Protein AF-A0A1Y4F9P8-F1 (afdb_monomer)

Mean predicted aligned error: 3.52 Å

Secondary structure (DSSP, 8-state):
---HHHHHHHHHTTSEEEEE-SSSSSEEEEETTEEE----TTSTT--HHHHHHHS-HHHHHHHHHHHHHHHHHSTTTTHHHHHHHHHHHHHTT-

pLDDT: mean 91.52, std 8.81, range [58.94, 98.38]

Sequence (94 aa):
MISKEMLQRGYDNGVVKLISSPNEDGVVCSIGGNWFYFDGTMAEDATPESYAKMIPKQMILAEIFAVLQDFYKDGEELREEYDYYEAVLIEQGC

Structure (mmCIF, N/CA/C/O backbone):
data_AF-A0A1Y4F9P8-F1
#
_entry.id   AF-A0A1Y4F9P8-F1
#
loop_
_atom_site.group_PDB
_atom_site.id
_atom_site.type_symbol
_atom_site.label_atom_id
_atom_site.label_alt_id
_atom_site.label_comp_id
_atom_site.label_asym_id
_atom_site.label_entity_id
_atom_site.label_seq_id
_atom_site.pdbx_PDB_ins_code
_atom_site.Cartn_x
_atom_site.Cartn_y
_atom_site.Cartn_z
_atom_site.occupancy
_atom_site.B_iso_or_equiv
_atom_site.auth_seq_id
_atom_site.auth_comp_id
_atom_site.auth_asym_id
_atom_site.auth_atom_id
_atom_site.pdbx_PDB_model_num
ATOM 1 N N . MET A 1 1 ? -5.230 4.965 13.998 1.00 90.19 1 MET A N 1
ATOM 2 C CA . MET A 1 1 ? -3.933 5.311 13.378 1.00 90.19 1 MET A CA 1
ATOM 3 C C . MET A 1 1 ? -3.334 4.061 12.753 1.00 90.19 1 MET A C 1
ATOM 5 O O . MET A 1 1 ? -3.058 3.108 13.480 1.00 90.19 1 MET A O 1
ATOM 9 N N . ILE A 1 2 ? -3.101 4.076 11.442 1.00 97.31 2 ILE A N 1
ATOM 10 C CA . ILE A 1 2 ? -2.407 3.025 10.694 1.00 97.31 2 ILE A CA 1
ATOM 11 C C . ILE A 1 2 ? -1.037 2.764 11.328 1.00 97.31 2 ILE A C 1
ATOM 13 O O . ILE A 1 2 ? -0.240 3.684 11.526 1.00 97.31 2 ILE A O 1
ATOM 17 N N . SER A 1 3 ? -0.763 1.501 11.651 1.00 97.75 3 SER A N 1
ATOM 18 C CA . SER A 1 3 ? 0.517 1.059 12.205 1.00 97.75 3 SER A CA 1
ATOM 19 C C . SER A 1 3 ? 1.385 0.373 11.146 1.00 97.75 3 SER A C 1
ATOM 21 O O . SER A 1 3 ? 0.898 -0.097 10.117 1.00 97.75 3 SER A O 1
ATOM 23 N N . LYS A 1 4 ? 2.687 0.245 11.426 1.00 97.56 4 LYS A N 1
ATOM 24 C CA . LYS A 1 4 ? 3.598 -0.540 10.576 1.00 97.56 4 LYS A CA 1
ATOM 25 C C . LYS A 1 4 ? 3.181 -2.011 10.478 1.00 97.56 4 LYS A C 1
ATOM 27 O O . LYS A 1 4 ? 3.387 -2.628 9.441 1.00 97.56 4 LYS A O 1
ATOM 32 N N . GLU A 1 5 ? 2.597 -2.565 11.540 1.00 97.94 5 GLU A N 1
ATOM 33 C CA . GLU A 1 5 ? 2.123 -3.952 11.555 1.00 97.94 5 GLU A CA 1
ATOM 34 C C . GLU A 1 5 ? 0.902 -4.143 10.647 1.00 97.94 5 GLU A C 1
ATOM 36 O O . GLU A 1 5 ? 0.872 -5.104 9.879 1.00 97.94 5 GLU A O 1
ATOM 41 N N . MET A 1 6 ? -0.041 -3.192 10.664 1.00 98.25 6 MET A N 1
ATOM 42 C CA . MET A 1 6 ? -1.189 -3.189 9.748 1.00 98.25 6 MET A CA 1
ATOM 43 C C . MET A 1 6 ? -0.725 -3.132 8.292 1.00 98.25 6 MET A C 1
ATOM 45 O O . MET A 1 6 ? -1.192 -3.913 7.469 1.00 98.25 6 MET A O 1
ATOM 49 N N . LEU A 1 7 ? 0.241 -2.264 7.967 1.00 97.81 7 LEU A N 1
ATOM 50 C CA . LEU A 1 7 ? 0.801 -2.198 6.612 1.00 97.81 7 LEU A CA 1
ATOM 51 C C . LEU A 1 7 ? 1.531 -3.477 6.212 1.00 97.81 7 LEU A C 1
ATOM 53 O O . LEU A 1 7 ? 1.367 -3.945 5.092 1.00 97.81 7 LEU A O 1
ATOM 57 N N . GLN A 1 8 ? 2.324 -4.056 7.113 1.00 98.19 8 GLN A N 1
ATOM 58 C CA . GLN A 1 8 ? 3.034 -5.304 6.856 1.00 98.19 8 GLN A CA 1
ATOM 59 C C . GLN A 1 8 ? 2.052 -6.436 6.528 1.00 98.19 8 GLN A C 1
ATOM 61 O O . GLN A 1 8 ? 2.215 -7.103 5.506 1.00 98.19 8 GLN A O 1
ATOM 66 N N . ARG A 1 9 ? 1.016 -6.620 7.357 1.00 98.00 9 ARG A N 1
ATOM 67 C CA . ARG A 1 9 ? -0.032 -7.628 7.136 1.00 98.00 9 ARG A CA 1
ATOM 68 C C . ARG A 1 9 ? -0.837 -7.338 5.877 1.00 98.00 9 ARG A C 1
ATOM 70 O O . ARG A 1 9 ? -1.050 -8.2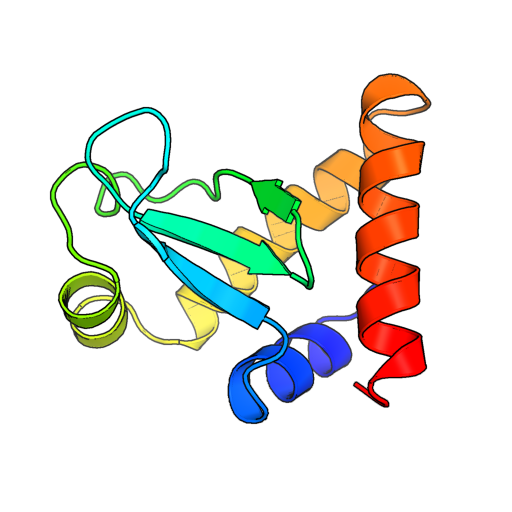52 5.090 1.00 98.00 9 ARG A O 1
ATOM 77 N N . GLY A 1 10 ? -1.202 -6.075 5.665 1.00 98.12 10 GLY A N 1
ATOM 78 C CA . GLY A 1 10 ? -1.878 -5.603 4.463 1.00 98.12 10 GLY A CA 1
ATOM 79 C C . GLY A 1 10 ? -1.069 -5.864 3.190 1.00 98.12 10 GLY A C 1
ATOM 80 O O . GLY A 1 10 ? -1.613 -6.229 2.157 1.00 98.12 10 GLY A O 1
ATOM 81 N N . TYR A 1 11 ? 0.251 -5.734 3.242 1.00 97.44 11 TYR A N 1
ATOM 82 C CA . TYR A 1 11 ? 1.110 -6.056 2.105 1.00 97.44 11 TYR A CA 1
ATOM 83 C C . TYR A 1 11 ? 1.243 -7.571 1.903 1.00 97.44 11 TYR A C 1
ATOM 85 O O . TYR A 1 11 ? 1.244 -8.053 0.774 1.00 97.44 11 TYR A O 1
ATOM 93 N N . ASP A 1 12 ? 1.333 -8.342 2.992 1.00 97.06 12 ASP A N 1
ATOM 94 C CA . ASP A 1 12 ? 1.418 -9.808 2.952 1.00 97.06 12 ASP A CA 1
ATOM 95 C C . ASP A 1 12 ? 0.141 -10.482 2.437 1.00 97.06 12 ASP A C 1
ATOM 97 O O . ASP A 1 12 ? 0.221 -11.488 1.731 1.00 97.06 12 ASP A O 1
ATOM 101 N N . ASN A 1 13 ? -1.032 -9.939 2.770 1.00 96.00 13 ASN A N 1
ATOM 102 C CA . ASN A 1 13 ? -2.327 -10.457 2.324 1.00 96.00 13 ASN A CA 1
ATOM 103 C C 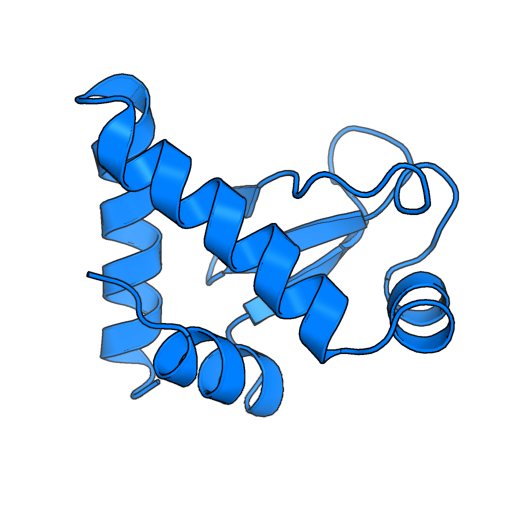. ASN A 1 13 ? -2.824 -9.811 1.015 1.00 96.00 13 ASN A C 1
ATOM 105 O O . ASN A 1 13 ? -3.855 -10.221 0.481 1.00 96.00 13 ASN A O 1
ATOM 109 N N . GLY A 1 14 ? -2.085 -8.832 0.485 1.00 96.25 14 GLY A N 1
ATOM 110 C CA . GLY A 1 14 ? -2.403 -8.143 -0.759 1.00 96.25 14 GLY A CA 1
ATOM 111 C C . GLY A 1 14 ? -3.528 -7.113 -0.648 1.00 96.25 14 GLY A C 1
ATOM 112 O O . GLY A 1 14 ? -4.157 -6.823 -1.656 1.00 96.25 14 GLY A O 1
ATOM 113 N N . VAL A 1 15 ? -3.819 -6.555 0.524 1.00 98.06 15 VAL A N 1
ATOM 114 C CA . VAL A 1 15 ? -4.667 -5.355 0.667 1.00 98.06 15 VAL A CA 1
ATOM 115 C C . VAL A 1 15 ? -3.895 -4.089 0.283 1.00 98.06 15 VAL A C 1
ATOM 117 O O . VAL A 1 15 ? -4.439 -3.220 -0.395 1.00 98.06 15 VAL A O 1
ATOM 120 N N . VAL A 1 16 ? -2.620 -4.016 0.673 1.00 98.12 16 VAL A N 1
ATOM 121 C CA . VAL A 1 16 ? -1.650 -2.998 0.249 1.00 98.12 16 VAL A CA 1
ATOM 122 C C . VAL A 1 16 ? -0.876 -3.564 -0.936 1.00 98.12 16 VAL A C 1
ATOM 124 O O . VAL A 1 16 ? -0.280 -4.638 -0.833 1.00 98.12 16 VAL A O 1
ATOM 127 N N . LYS A 1 17 ? -0.880 -2.867 -2.071 1.00 96.75 17 LYS A N 1
ATOM 128 C CA . LYS A 1 17 ? -0.236 -3.333 -3.306 1.00 96.75 17 LYS A CA 1
ATOM 129 C C . LYS A 1 17 ? 0.603 -2.244 -3.940 1.00 96.75 17 LYS A C 1
ATOM 131 O O . LYS A 1 17 ? 0.267 -1.069 -3.869 1.00 96.75 17 LYS A O 1
ATOM 136 N N . LEU A 1 18 ? 1.634 -2.672 -4.654 1.00 95.62 18 LEU A N 1
ATOM 137 C CA . LEU A 1 18 ? 2.269 -1.848 -5.670 1.00 95.62 18 LEU A CA 1
ATOM 138 C C . LEU A 1 18 ? 1.528 -2.046 -6.990 1.00 95.62 18 LEU A C 1
ATOM 140 O O . LEU A 1 18 ? 1.347 -3.185 -7.429 1.00 95.62 18 LEU A O 1
ATOM 144 N N . ILE A 1 19 ? 1.108 -0.954 -7.618 1.00 95.38 19 ILE A N 1
ATOM 145 C CA . ILE A 1 19 ? 0.482 -0.957 -8.944 1.00 95.38 19 ILE A CA 1
ATOM 146 C C . ILE A 1 19 ? 1.201 0.037 -9.853 1.00 95.38 19 ILE A C 1
ATOM 148 O O . ILE A 1 19 ? 1.916 0.916 -9.373 1.00 95.38 19 ILE A O 1
ATOM 152 N N . SER A 1 20 ? 1.035 -0.113 -11.165 1.00 93.56 20 SER A N 1
ATOM 153 C CA . SER A 1 20 ? 1.485 0.918 -12.100 1.00 93.56 20 SER A CA 1
ATOM 154 C C . SER A 1 20 ? 0.697 2.199 -11.852 1.00 93.56 20 SER A C 1
ATOM 156 O O . SER A 1 20 ? -0.520 2.135 -11.655 1.00 93.56 20 SER A O 1
ATOM 158 N N . SER A 1 21 ? 1.390 3.336 -11.852 1.00 91.31 21 SER A N 1
ATOM 159 C CA . SER A 1 21 ? 0.751 4.644 -11.749 1.00 91.31 21 SER A CA 1
ATOM 160 C C . SER A 1 21 ? -0.305 4.791 -12.854 1.00 91.31 21 SER A C 1
ATOM 162 O O . SER A 1 21 ? -0.026 4.503 -14.019 1.00 91.31 21 SER A O 1
ATOM 164 N N . PRO A 1 22 ? -1.540 5.202 -12.518 1.00 89.31 22 PRO A N 1
ATOM 165 C CA . PRO A 1 22 ? -2.563 5.461 -13.529 1.00 89.31 22 PRO A CA 1
ATOM 166 C C . PRO A 1 22 ? -2.306 6.726 -14.356 1.00 89.31 22 PRO A C 1
ATOM 168 O O . PRO A 1 22 ? -2.909 6.880 -15.418 1.00 89.31 22 PRO A O 1
ATOM 171 N N . ASN A 1 23 ? -1.462 7.636 -13.859 1.00 87.44 23 ASN A N 1
ATOM 172 C CA . ASN A 1 23 ? -1.283 8.971 -14.429 1.00 87.44 23 ASN A CA 1
ATOM 173 C C . ASN A 1 23 ? 0.006 9.123 -15.244 1.00 87.44 23 ASN A C 1
ATOM 175 O O . ASN A 1 23 ? 0.038 9.930 -16.171 1.00 87.44 23 ASN A O 1
ATOM 179 N N . GLU A 1 24 ? 1.057 8.381 -14.906 1.00 83.44 24 GLU A N 1
ATOM 180 C CA . GLU A 1 24 ? 2.380 8.502 -15.526 1.00 83.44 24 GLU A CA 1
ATOM 181 C C . GLU A 1 24 ? 3.153 7.185 -15.447 1.00 83.44 24 GLU A C 1
ATOM 183 O O . GLU A 1 24 ? 2.642 6.192 -14.929 1.00 83.44 24 GLU A O 1
ATOM 188 N N . ASP A 1 25 ? 4.374 7.162 -15.977 1.00 84.12 25 ASP A N 1
ATOM 189 C CA . ASP A 1 25 ? 5.247 6.007 -15.814 1.00 84.12 25 ASP A CA 1
ATOM 190 C C . ASP A 1 25 ? 5.671 5.877 -14.343 1.00 84.12 25 ASP A C 1
ATOM 192 O O . ASP A 1 25 ? 6.019 6.846 -13.670 1.00 84.12 25 ASP A O 1
ATOM 196 N N . GLY A 1 26 ? 5.582 4.653 -13.830 1.00 87.88 26 GLY A N 1
ATOM 197 C CA . GLY A 1 26 ? 6.134 4.285 -12.539 1.00 87.88 26 GLY A CA 1
ATOM 198 C C . GLY A 1 26 ? 5.190 3.532 -11.610 1.00 87.88 26 GLY A C 1
ATOM 199 O O . GLY A 1 26 ? 4.204 2.928 -12.045 1.00 87.88 26 GLY A O 1
ATOM 200 N N . VAL A 1 27 ? 5.517 3.516 -10.314 1.00 92.69 27 VAL A N 1
ATOM 201 C CA . VAL A 1 27 ? 4.862 2.672 -9.299 1.00 92.69 27 VAL A CA 1
ATOM 202 C C . VAL A 1 27 ? 4.226 3.511 -8.194 1.00 92.69 27 VAL A C 1
ATOM 204 O O . VAL A 1 27 ? 4.869 4.379 -7.616 1.00 92.69 27 VAL A O 1
ATOM 207 N N . VAL A 1 28 ? 2.975 3.198 -7.852 1.00 95.00 28 VAL A N 1
ATOM 208 C CA . VAL A 1 28 ? 2.231 3.807 -6.736 1.00 95.00 28 VAL A CA 1
ATOM 209 C C . VAL A 1 28 ? 1.753 2.747 -5.750 1.00 95.00 28 VAL A C 1
ATOM 211 O O . VAL A 1 28 ? 1.679 1.554 -6.069 1.00 95.00 28 VAL A O 1
ATOM 214 N N . CYS A 1 29 ? 1.447 3.181 -4.529 1.00 96.50 29 CYS A N 1
ATOM 215 C CA . CY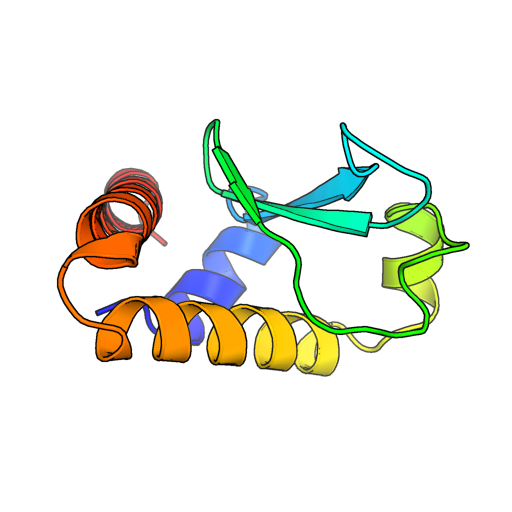S A 1 29 ? 0.861 2.332 -3.505 1.00 96.50 29 CYS A CA 1
ATOM 216 C C . CYS A 1 29 ? -0.658 2.390 -3.639 1.00 96.50 29 CYS A C 1
ATOM 218 O O . CYS A 1 29 ? -1.233 3.471 -3.682 1.00 96.50 29 CYS A O 1
ATOM 220 N N . SER A 1 30 ? -1.313 1.235 -3.673 1.00 97.44 30 SER A N 1
ATOM 2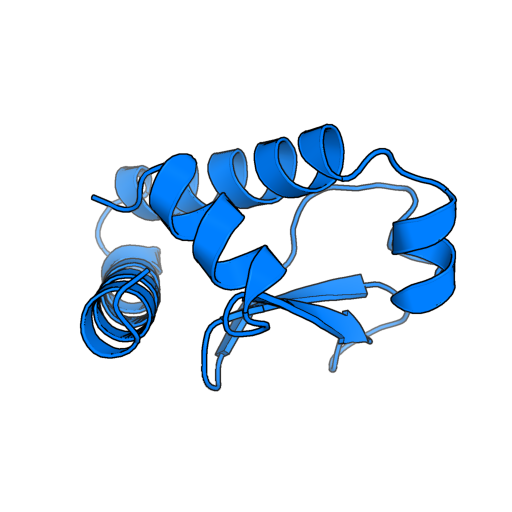21 C CA . SER A 1 30 ? -2.766 1.118 -3.630 1.00 97.44 30 SER A CA 1
ATOM 222 C C . SER A 1 30 ? -3.204 0.416 -2.355 1.00 97.44 30 SER A C 1
ATOM 224 O O . SER A 1 30 ? -2.629 -0.602 -1.961 1.00 97.44 30 SER A O 1
ATOM 226 N N . ILE A 1 31 ? -4.236 0.968 -1.724 1.00 98.06 31 ILE A N 1
ATOM 227 C CA . ILE A 1 31 ? -4.921 0.387 -0.573 1.00 98.06 31 ILE A CA 1
ATOM 228 C C . ILE A 1 31 ? -6.416 0.484 -0.871 1.00 98.06 31 ILE A C 1
ATOM 230 O O . ILE A 1 31 ? -6.965 1.576 -1.023 1.00 98.06 31 ILE A O 1
ATOM 234 N N . GLY A 1 32 ? -7.080 -0.665 -0.996 1.00 94.31 32 GLY A N 1
ATOM 235 C CA . GLY A 1 32 ? -8.477 -0.710 -1.429 1.00 94.31 32 GLY A CA 1
ATOM 236 C C . GLY A 1 32 ? -8.641 -0.287 -2.893 1.00 94.31 32 GLY A C 1
ATOM 237 O O . GLY A 1 32 ? -8.054 -0.897 -3.784 1.00 94.31 32 GLY A O 1
ATOM 238 N N . GLY A 1 33 ? -9.489 0.712 -3.142 1.00 94.12 33 GLY A N 1
ATOM 239 C CA . GLY A 1 33 ? -9.775 1.262 -4.473 1.00 94.12 33 GLY A CA 1
ATOM 240 C C . GLY A 1 33 ? -8.998 2.534 -4.822 1.00 94.12 33 GLY A C 1
ATOM 241 O O . GLY A 1 33 ? -9.004 2.933 -5.984 1.00 94.12 33 GLY A O 1
ATOM 242 N N . ASN A 1 34 ? -8.325 3.145 -3.843 1.00 96.00 34 ASN A N 1
ATOM 243 C CA . ASN A 1 34 ? -7.532 4.358 -4.034 1.00 96.00 34 ASN A CA 1
ATOM 244 C C . ASN A 1 34 ? -6.033 4.030 -4.100 1.00 96.00 34 ASN A C 1
ATOM 246 O O . ASN A 1 34 ? -5.601 2.883 -3.898 1.00 96.00 34 ASN A O 1
ATOM 250 N N . TRP A 1 35 ? -5.241 5.044 -4.431 1.00 96.19 35 TRP A N 1
ATOM 251 C CA . TRP A 1 35 ? -3.801 4.943 -4.587 1.00 96.19 35 TRP A CA 1
ATOM 252 C C . TRP A 1 35 ? -3.128 6.288 -4.305 1.00 96.19 35 TRP A C 1
ATOM 254 O O . TRP A 1 35 ? -3.744 7.336 -4.464 1.00 96.19 35 TRP A O 1
ATOM 264 N N . PHE A 1 36 ? -1.853 6.241 -3.927 1.00 94.50 36 PHE A N 1
ATOM 265 C CA . PHE A 1 36 ? -1.025 7.415 -3.678 1.00 94.50 36 PHE A CA 1
ATOM 266 C C . PHE A 1 36 ? 0.433 7.158 -4.061 1.00 94.50 36 PHE A C 1
ATOM 268 O O . PHE A 1 36 ? 0.927 6.023 -4.036 1.00 94.50 36 PHE A O 1
ATOM 275 N N . TYR A 1 37 ? 1.131 8.234 -4.408 1.00 92.25 37 TYR A N 1
ATOM 276 C CA . TYR A 1 37 ? 2.567 8.204 -4.648 1.00 92.25 37 TYR A CA 1
ATOM 277 C C . TYR A 1 37 ? 3.320 7.977 -3.342 1.00 92.25 37 TYR A C 1
ATOM 279 O O . TYR A 1 37 ? 3.010 8.584 -2.319 1.00 92.25 37 TYR A O 1
ATOM 287 N N . PHE A 1 38 ? 4.332 7.120 -3.388 1.00 89.50 38 PHE A N 1
ATOM 288 C CA . PHE A 1 38 ? 5.286 6.957 -2.304 1.00 89.50 38 PHE A CA 1
ATOM 289 C C . PHE A 1 38 ? 6.679 7.201 -2.877 1.00 89.50 38 PHE A C 1
ATOM 291 O O . PHE A 1 38 ? 7.001 6.724 -3.963 1.00 89.50 38 PHE A O 1
ATOM 298 N N . ASP A 1 39 ? 7.437 8.056 -2.195 1.00 68.38 39 ASP A N 1
ATOM 299 C CA . ASP A 1 39 ? 8.656 8.666 -2.720 1.00 68.38 39 ASP A CA 1
ATOM 300 C C . ASP A 1 39 ? 9.769 7.625 -2.870 1.00 68.38 39 ASP A C 1
ATOM 302 O O . ASP A 1 39 ? 10.465 7.279 -1.915 1.00 68.38 39 ASP A O 1
ATOM 306 N N . GLY A 1 40 ? 9.912 7.118 -4.089 1.00 61.91 40 GLY A N 1
ATOM 307 C CA . GLY A 1 40 ? 11.055 6.343 -4.519 1.00 61.91 40 GLY A CA 1
ATOM 308 C C . GLY A 1 40 ? 11.443 6.811 -5.908 1.00 61.91 40 GLY A C 1
ATOM 309 O O . GLY A 1 40 ? 10.765 6.495 -6.873 1.00 61.91 40 GLY A O 1
ATOM 310 N N . THR A 1 41 ? 12.570 7.506 -6.049 1.00 58.94 41 THR A N 1
ATOM 311 C CA . THR A 1 41 ? 13.139 7.905 -7.359 1.00 58.94 41 THR A CA 1
ATOM 312 C C . THR A 1 41 ? 13.344 6.729 -8.327 1.00 58.94 41 THR A C 1
ATOM 314 O O . THR A 1 41 ? 13.429 6.914 -9.533 1.00 58.94 41 THR A O 1
ATOM 317 N N . MET A 1 42 ? 13.394 5.494 -7.814 1.00 63.06 42 MET A N 1
ATOM 318 C CA . MET A 1 42 ? 13.447 4.259 -8.610 1.00 63.06 42 MET A CA 1
ATOM 319 C C . MET A 1 42 ? 12.069 3.786 -9.104 1.00 63.06 42 MET A C 1
ATOM 321 O O . MET A 1 42 ? 11.992 2.793 -9.828 1.00 63.06 42 MET A O 1
ATOM 325 N N . ALA A 1 43 ? 10.984 4.424 -8.665 1.00 67.25 43 ALA A N 1
ATOM 326 C CA . ALA A 1 43 ? 9.618 4.064 -9.012 1.00 67.25 43 ALA A CA 1
ATOM 327 C C . ALA A 1 43 ? 9.256 4.552 -10.413 1.00 67.25 43 ALA A C 1
ATOM 329 O O . ALA A 1 43 ? 8.534 3.832 -11.084 1.00 67.25 43 ALA A O 1
ATOM 330 N N . GLU A 1 44 ? 9.783 5.697 -10.856 1.00 70.00 44 GLU A N 1
ATOM 331 C CA . GLU A 1 44 ? 9.407 6.405 -12.096 1.00 70.00 44 GLU A CA 1
ATOM 332 C C . GLU A 1 44 ? 9.634 5.576 -1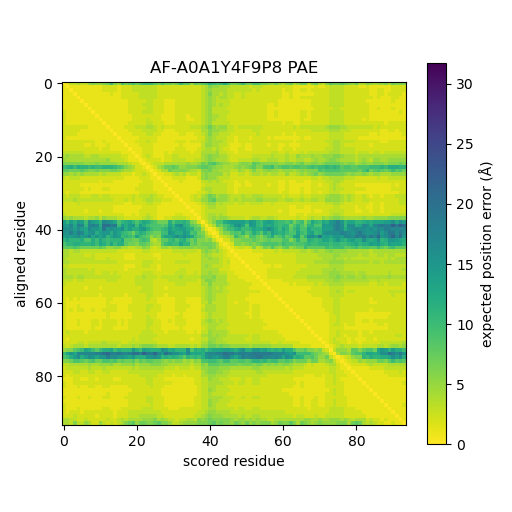3.379 1.00 70.00 44 GLU A C 1
ATOM 334 O O . GLU A 1 44 ? 8.838 5.645 -14.306 1.00 70.00 44 GLU A O 1
ATOM 339 N N . ASP A 1 45 ? 10.646 4.700 -13.409 1.00 75.44 45 ASP A N 1
ATOM 340 C CA . ASP A 1 45 ? 10.980 3.869 -14.584 1.00 75.44 45 ASP A CA 1
ATOM 341 C C . ASP A 1 45 ? 10.709 2.363 -14.375 1.00 75.44 45 ASP A C 1
ATOM 343 O O . ASP A 1 45 ? 11.142 1.512 -15.164 1.00 75.44 45 ASP A O 1
ATOM 347 N N . ALA A 1 46 ? 10.035 1.985 -13.283 1.00 82.19 46 ALA A N 1
ATOM 348 C CA . ALA A 1 46 ? 9.877 0.587 -12.891 1.00 82.19 46 ALA A CA 1
ATOM 349 C C . ALA A 1 46 ? 8.445 0.067 -13.064 1.00 82.19 46 ALA A C 1
ATOM 351 O O . ALA A 1 46 ? 7.457 0.750 -12.818 1.00 82.19 46 ALA A O 1
ATOM 352 N N . THR A 1 47 ? 8.324 -1.222 -13.396 1.00 90.44 47 THR A N 1
ATOM 353 C CA . THR A 1 47 ? 7.075 -1.956 -13.147 1.00 90.44 47 THR A CA 1
ATOM 354 C C . THR A 1 47 ? 6.98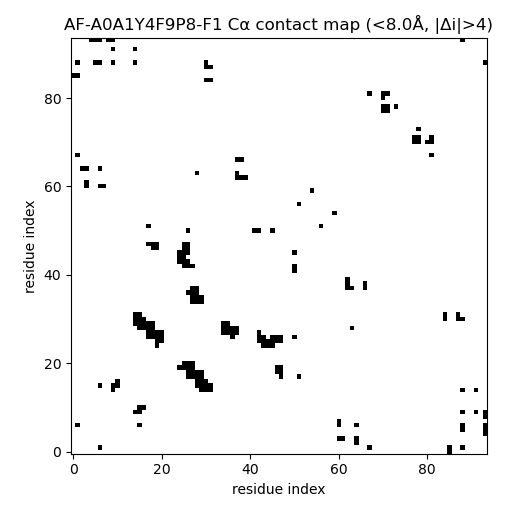6 -2.338 -11.665 1.00 90.44 47 THR A C 1
ATOM 356 O O . THR A 1 47 ? 8.031 -2.538 -11.036 1.00 90.44 47 THR A O 1
ATOM 359 N N . PRO A 1 48 ? 5.782 -2.549 -11.099 1.00 92.69 48 PRO A N 1
ATOM 360 C CA . PRO A 1 48 ? 5.628 -2.981 -9.705 1.00 92.69 48 PRO A CA 1
ATOM 361 C C . PRO A 1 48 ? 6.453 -4.225 -9.353 1.00 92.69 48 PRO A C 1
ATOM 363 O O . PRO A 1 48 ? 7.099 -4.284 -8.309 1.00 92.69 48 PRO A O 1
ATOM 366 N N . GLU A 1 49 ? 6.491 -5.206 -10.258 1.00 92.69 49 GLU A N 1
ATOM 367 C CA . GLU A 1 49 ? 7.274 -6.433 -10.087 1.00 92.69 49 GLU A CA 1
ATOM 368 C C . GLU A 1 49 ? 8.782 -6.178 -10.094 1.00 92.69 49 GLU A C 1
ATOM 370 O O . GLU A 1 49 ? 9.522 -6.822 -9.348 1.00 92.69 49 GLU A O 1
ATOM 375 N N . SER A 1 50 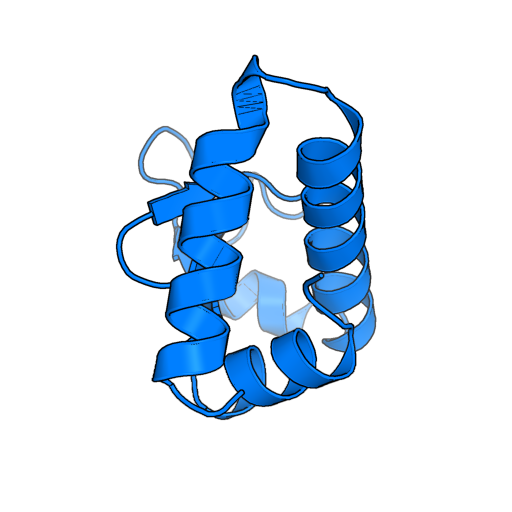? 9.252 -5.267 -10.948 1.00 91.50 50 SER A N 1
ATOM 376 C CA . SER A 1 50 ? 10.670 -4.910 -11.023 1.00 91.50 50 SER A CA 1
ATOM 377 C C . SER A 1 50 ? 11.081 -4.123 -9.782 1.00 91.50 50 SER A C 1
ATOM 379 O O . SER A 1 50 ? 12.084 -4.459 -9.155 1.00 91.50 50 SER A O 1
ATOM 381 N N . TYR A 1 51 ? 10.266 -3.151 -9.363 1.00 91.19 51 TYR A N 1
ATOM 382 C CA . TYR A 1 51 ? 10.491 -2.359 -8.155 1.00 91.19 51 TYR A CA 1
ATOM 383 C C . TYR A 1 51 ? 10.568 -3.243 -6.904 1.00 91.19 51 TYR A C 1
ATOM 385 O O . TYR A 1 51 ? 11.546 -3.184 -6.159 1.00 91.19 51 TYR A O 1
ATOM 393 N N . ALA A 1 52 ? 9.609 -4.161 -6.734 1.00 91.69 52 ALA A N 1
ATOM 394 C CA . ALA A 1 52 ? 9.578 -5.096 -5.607 1.00 91.69 52 ALA A CA 1
ATOM 395 C C . ALA A 1 52 ? 10.768 -6.076 -5.570 1.00 91.69 52 ALA A C 1
ATOM 397 O O . ALA A 1 52 ? 11.078 -6.621 -4.511 1.00 91.69 52 ALA A O 1
ATOM 398 N N . LYS A 1 53 ? 11.434 -6.326 -6.709 1.00 92.69 53 LYS A N 1
ATOM 399 C CA . LYS A 1 53 ? 12.668 -7.133 -6.778 1.00 92.69 53 LYS A CA 1
ATOM 400 C C . LYS A 1 53 ? 13.925 -6.322 -6.470 1.00 92.69 53 LYS A C 1
ATOM 402 O O . LYS A 1 53 ? 14.893 -6.892 -5.972 1.00 92.69 53 LYS A O 1
ATOM 407 N N . MET A 1 54 ? 13.930 -5.031 -6.801 1.00 90.75 54 MET A N 1
ATOM 408 C CA . MET A 1 54 ? 15.082 -4.147 -6.605 1.00 90.75 54 MET A CA 1
ATOM 409 C C . MET A 1 54 ? 15.170 -3.619 -5.175 1.00 90.75 54 MET A C 1
ATOM 411 O O . MET A 1 54 ? 16.267 -3.507 -4.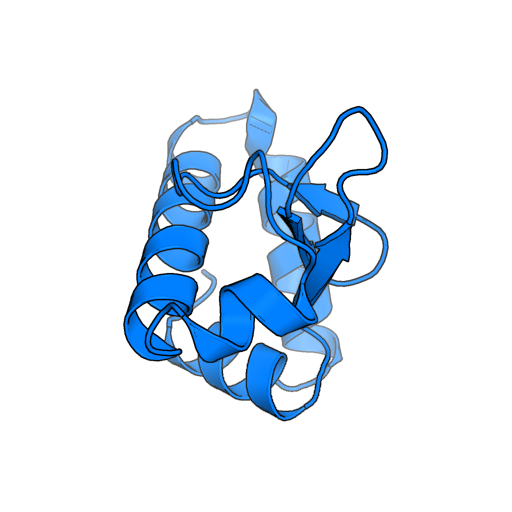628 1.00 90.75 54 MET A O 1
ATOM 415 N N . ILE A 1 55 ? 14.026 -3.300 -4.570 1.00 90.38 55 ILE A N 1
ATOM 416 C CA . ILE A 1 55 ? 13.966 -2.617 -3.280 1.00 90.38 55 ILE A CA 1
ATOM 417 C C . ILE A 1 55 ? 13.578 -3.609 -2.176 1.00 90.38 55 ILE A C 1
ATOM 419 O O . ILE A 1 55 ? 12.597 -4.344 -2.317 1.00 90.38 55 ILE A O 1
ATOM 423 N N . PRO A 1 56 ? 14.307 -3.651 -1.043 1.00 94.00 56 PRO A N 1
ATOM 424 C CA . PRO A 1 56 ? 13.912 -4.473 0.089 1.00 94.00 56 PRO A CA 1
ATOM 425 C C . PRO A 1 56 ? 12.509 -4.099 0.562 1.00 94.00 56 PRO A C 1
ATOM 427 O O . PRO A 1 56 ? 12.238 -2.934 0.844 1.00 94.00 56 PRO A O 1
ATOM 430 N N . LYS A 1 57 ? 11.643 -5.098 0.752 1.00 94.25 57 LYS A N 1
ATOM 431 C CA . LYS A 1 57 ? 10.261 -4.910 1.218 1.00 94.25 57 LYS A CA 1
ATOM 432 C C . LYS A 1 57 ? 10.126 -3.933 2.395 1.00 94.25 57 LYS A C 1
ATOM 434 O O . LYS A 1 57 ? 9.207 -3.127 2.416 1.00 94.25 57 LYS A O 1
ATOM 439 N N . GLN A 1 58 ? 11.038 -3.990 3.365 1.00 95.06 58 GLN A N 1
ATOM 440 C CA . GLN A 1 58 ? 10.975 -3.113 4.537 1.00 95.06 58 GLN A CA 1
ATOM 441 C C . GLN A 1 58 ? 11.258 -1.640 4.230 1.00 95.06 58 GLN A C 1
ATOM 443 O O . GLN A 1 58 ? 10.749 -0.781 4.940 1.00 95.06 58 GLN A O 1
ATOM 448 N N . MET A 1 59 ? 12.032 -1.346 3.183 1.00 93.69 59 MET A N 1
ATOM 449 C CA . MET A 1 59 ? 12.229 0.024 2.702 1.00 93.69 59 MET A CA 1
ATOM 450 C C . MET A 1 59 ? 10.952 0.537 2.034 1.00 93.69 59 MET A C 1
ATOM 452 O O . MET A 1 59 ? 10.473 1.601 2.401 1.00 93.69 59 MET A O 1
ATOM 456 N N . ILE A 1 60 ? 10.332 -0.285 1.178 1.00 94.19 60 ILE A N 1
ATOM 457 C CA . ILE A 1 60 ? 9.043 0.024 0.534 1.00 94.19 60 ILE A CA 1
ATOM 458 C C . ILE A 1 60 ? 7.978 0.345 1.593 1.00 94.19 60 ILE A C 1
ATOM 460 O O . ILE A 1 60 ? 7.322 1.380 1.547 1.00 94.19 60 ILE A O 1
ATOM 464 N N . LEU A 1 61 ? 7.830 -0.522 2.600 1.00 96.12 61 LEU A N 1
ATOM 465 C CA . LEU A 1 61 ? 6.864 -0.309 3.680 1.00 96.12 61 LEU A CA 1
ATOM 466 C C . LEU A 1 61 ? 7.197 0.911 4.546 1.00 96.12 61 LEU A C 1
ATOM 468 O O . LEU A 1 61 ? 6.284 1.529 5.092 1.00 96.12 61 LEU A O 1
ATOM 472 N N . ALA A 1 62 ? 8.477 1.264 4.691 1.00 95.25 62 ALA A N 1
ATOM 473 C CA . ALA A 1 62 ? 8.882 2.465 5.411 1.00 95.25 62 ALA A CA 1
ATOM 474 C C . ALA A 1 62 ? 8.512 3.747 4.647 1.00 95.25 62 ALA A C 1
ATOM 476 O O . ALA A 1 62 ? 8.020 4.678 5.281 1.00 95.25 62 ALA A O 1
ATOM 477 N N . GLU A 1 63 ? 8.693 3.773 3.324 1.00 94.50 63 GLU A N 1
ATOM 478 C CA . GLU A 1 63 ? 8.295 4.888 2.448 1.00 94.50 63 GLU A CA 1
ATOM 479 C C . GLU A 1 63 ? 6.773 5.074 2.448 1.00 94.50 63 GLU A C 1
ATOM 481 O O . GLU A 1 63 ? 6.281 6.162 2.743 1.00 94.50 63 GLU A O 1
ATOM 486 N N . ILE A 1 64 ? 6.017 3.989 2.242 1.00 96.12 64 ILE A N 1
ATOM 487 C CA . ILE A 1 64 ? 4.545 3.993 2.319 1.00 96.12 64 ILE A CA 1
ATOM 488 C C . ILE A 1 64 ? 4.076 4.516 3.682 1.00 96.12 64 ILE A C 1
ATOM 490 O O . ILE A 1 64 ? 3.178 5.354 3.767 1.00 96.12 64 ILE A O 1
ATOM 494 N N . PHE A 1 65 ? 4.685 4.033 4.769 1.00 96.69 65 PHE A N 1
ATOM 495 C CA . PHE A 1 65 ? 4.327 4.476 6.112 1.00 96.69 65 PHE A CA 1
ATOM 496 C C . PHE A 1 65 ? 4.635 5.959 6.331 1.00 96.69 65 PHE A C 1
ATOM 498 O O . PHE A 1 65 ? 3.845 6.630 6.987 1.00 96.69 65 PHE A O 1
ATOM 505 N N . ALA A 1 66 ? 5.754 6.470 5.810 1.00 94.44 66 ALA A N 1
ATOM 506 C CA . ALA A 1 66 ? 6.115 7.879 5.938 1.00 94.44 66 ALA A CA 1
ATOM 507 C C . ALA A 1 66 ? 5.055 8.785 5.296 1.00 94.44 66 ALA A C 1
ATOM 509 O O . ALA A 1 66 ? 4.533 9.661 5.981 1.00 94.44 66 ALA A O 1
ATOM 510 N N . VAL A 1 67 ? 4.642 8.487 4.061 1.00 94.75 67 VAL A N 1
ATOM 511 C CA . VAL A 1 67 ? 3.597 9.257 3.365 1.00 94.75 67 VAL A CA 1
ATOM 512 C C . VAL A 1 67 ? 2.264 9.213 4.112 1.00 94.75 67 VAL A C 1
ATOM 514 O O . VAL A 1 67 ? 1.638 10.246 4.322 1.00 94.75 67 VAL A O 1
ATOM 517 N N . LEU A 1 68 ? 1.852 8.046 4.618 1.00 95.56 68 LEU A N 1
ATOM 518 C CA . LEU A 1 68 ? 0.627 7.948 5.422 1.00 95.56 68 LEU A CA 1
ATOM 519 C C . LEU A 1 68 ? 0.711 8.748 6.731 1.00 95.56 68 LEU A C 1
ATOM 521 O O . LEU A 1 68 ? -0.302 9.254 7.211 1.00 95.56 68 LEU A O 1
ATOM 525 N N . GLN A 1 69 ? 1.897 8.869 7.333 1.00 93.94 69 GLN A N 1
ATOM 526 C CA . GLN A 1 69 ? 2.084 9.741 8.495 1.00 93.94 69 GLN A CA 1
ATOM 527 C C . GLN A 1 69 ? 1.993 11.219 8.127 1.00 93.94 69 GLN A C 1
ATOM 529 O O . GLN A 1 69 ? 1.575 12.007 8.972 1.00 93.94 69 GLN A O 1
ATOM 534 N N . ASP A 1 70 ? 2.364 11.594 6.908 1.00 92.69 70 ASP A N 1
ATOM 535 C CA . ASP A 1 70 ? 2.211 12.962 6.425 1.00 92.69 70 ASP A CA 1
ATOM 536 C C . ASP A 1 70 ? 0.737 13.257 6.124 1.00 92.69 70 ASP A C 1
ATOM 538 O O . ASP A 1 70 ? 0.217 14.242 6.638 1.00 92.69 70 ASP A O 1
ATOM 542 N N . PHE A 1 71 ? -0.001 12.323 5.509 1.00 93.94 71 PHE A N 1
ATOM 543 C CA . PHE A 1 71 ? -1.459 12.439 5.317 1.00 93.94 71 PHE A CA 1
ATOM 544 C C . PHE A 1 71 ? -2.199 12.611 6.651 1.00 93.94 71 PHE A C 1
ATOM 546 O O . PHE A 1 71 ? -3.141 13.391 6.765 1.00 93.94 71 PHE A O 1
ATOM 553 N N . TYR A 1 72 ? -1.747 11.910 7.697 1.00 92.00 72 TYR A N 1
ATOM 554 C CA . TYR A 1 72 ? -2.302 12.049 9.044 1.00 92.00 72 TYR A CA 1
ATOM 555 C C . TYR A 1 72 ? -2.014 13.421 9.684 1.00 92.00 72 TYR A C 1
ATOM 557 O O . TYR A 1 72 ? -2.799 13.877 10.520 1.00 92.00 72 TYR A O 1
ATOM 565 N N . LYS A 1 73 ? -0.881 14.055 9.348 1.00 88.94 73 LYS A N 1
ATOM 566 C CA . LYS A 1 73 ? -0.417 15.323 9.943 1.00 88.94 73 LYS A CA 1
ATOM 567 C C . LYS A 1 73 ? -0.850 16.564 9.166 1.00 88.94 73 LYS A C 1
ATOM 569 O O . LYS A 1 73 ? -1.017 17.599 9.808 1.00 88.94 73 LYS A O 1
ATOM 574 N N . ASP A 1 74 ? -1.028 16.468 7.849 1.00 77.62 74 ASP A N 1
ATOM 575 C CA . ASP A 1 74 ? -1.304 17.597 6.942 1.00 77.62 74 ASP A CA 1
ATOM 576 C C . ASP A 1 74 ? -2.684 18.255 7.152 1.00 77.62 74 ASP A C 1
ATOM 578 O O . ASP A 1 74 ? -3.043 19.214 6.472 1.00 77.62 74 ASP A O 1
ATOM 582 N N . GLY A 1 75 ? -3.444 17.830 8.164 1.00 69.88 75 GLY A N 1
ATOM 583 C CA . GLY A 1 75 ? -4.711 18.453 8.536 1.00 69.88 75 GLY A CA 1
ATOM 584 C C . GLY A 1 75 ? -5.851 17.962 7.651 1.00 69.88 75 GLY A C 1
ATOM 585 O O . GLY A 1 75 ? -5.919 16.773 7.372 1.00 69.88 75 GLY A O 1
ATOM 586 N N . GLU A 1 76 ? -6.775 18.847 7.261 1.00 75.12 76 GLU A N 1
ATOM 587 C CA . GLU A 1 76 ? -8.045 18.448 6.627 1.00 75.12 76 GLU A CA 1
ATOM 588 C C . GLU A 1 76 ? -7.915 17.958 5.176 1.00 75.12 76 GLU A C 1
ATOM 590 O O . GLU A 1 76 ? -8.708 17.112 4.774 1.00 75.12 76 GLU A O 1
ATOM 595 N N . GLU A 1 77 ? -6.923 18.417 4.402 1.00 83.31 77 GLU A N 1
ATOM 596 C CA . GLU A 1 77 ? -6.862 18.135 2.953 1.00 83.31 77 GLU A CA 1
ATOM 597 C C . GLU A 1 77 ? -6.675 16.647 2.627 1.00 83.31 77 GLU A C 1
ATOM 599 O O . GLU A 1 77 ? -7.293 16.141 1.694 1.00 83.31 77 GLU A O 1
ATOM 604 N N . LEU A 1 78 ? -5.859 15.937 3.412 1.00 90.25 78 LEU A N 1
ATOM 605 C CA . LEU A 1 78 ? -5.563 14.512 3.210 1.00 90.25 78 LEU A CA 1
ATOM 606 C C . LEU A 1 78 ? -6.145 13.625 4.320 1.00 90.25 78 LEU A C 1
ATOM 608 O O . LEU A 1 78 ? -5.937 12.408 4.325 1.00 90.25 78 LEU A O 1
ATOM 612 N N . ARG A 1 79 ? -6.916 14.209 5.252 1.00 92.44 79 ARG A N 1
ATOM 613 C CA . ARG A 1 79 ? -7.516 13.466 6.367 1.00 92.44 79 ARG A CA 1
ATOM 614 C C . ARG A 1 79 ? -8.520 12.431 5.894 1.00 92.44 79 ARG A C 1
ATOM 616 O O . ARG A 1 79 ? -8.469 11.296 6.358 1.00 92.44 79 ARG A O 1
ATOM 623 N N . GLU A 1 80 ? -9.422 12.817 4.994 1.00 93.75 80 GLU A N 1
ATOM 624 C CA . GLU A 1 80 ? -10.467 11.918 4.490 1.00 93.75 80 GLU A CA 1
ATOM 625 C C . GLU A 1 80 ? -9.857 10.718 3.758 1.00 93.75 80 GLU A C 1
ATOM 627 O O . GLU A 1 80 ? -10.312 9.583 3.907 1.00 93.75 80 GLU A O 1
ATOM 632 N N . GLU A 1 81 ? -8.779 10.955 3.011 1.00 95.31 81 GLU A N 1
ATOM 633 C CA . GLU A 1 81 ? -8.052 9.906 2.310 1.00 95.31 81 GLU A CA 1
ATOM 634 C C . GLU A 1 81 ? -7.309 8.977 3.285 1.00 95.31 81 GLU A C 1
ATOM 636 O O . GLU A 1 81 ? -7.379 7.751 3.154 1.00 95.31 81 GLU A O 1
ATOM 641 N N . TYR A 1 82 ? -6.676 9.530 4.324 1.00 96.88 82 TYR A N 1
ATOM 642 C CA . TYR A 1 82 ? -6.106 8.726 5.405 1.00 96.88 82 TYR A CA 1
ATOM 643 C C . TYR A 1 82 ? -7.164 7.854 6.097 1.00 96.88 82 TYR A C 1
ATOM 645 O O . TYR A 1 82 ? -6.935 6.662 6.319 1.00 96.88 82 TYR A O 1
ATOM 653 N N . ASP A 1 83 ? -8.319 8.435 6.430 1.00 96.56 83 ASP A N 1
ATOM 654 C CA . ASP A 1 83 ? -9.426 7.741 7.097 1.00 96.56 83 ASP A CA 1
ATOM 655 C C . ASP A 1 83 ? -9.966 6.595 6.246 1.00 96.56 83 ASP A C 1
ATOM 657 O O . ASP A 1 83 ? -10.247 5.512 6.767 1.00 96.56 83 ASP A O 1
ATOM 661 N N . TYR A 1 84 ? -10.037 6.798 4.930 1.00 97.69 84 TYR A N 1
ATOM 662 C CA . TYR A 1 84 ? -10.372 5.744 3.983 1.00 97.69 84 TYR A CA 1
ATOM 663 C C . TYR A 1 84 ? -9.381 4.572 4.059 1.00 97.69 84 TYR A C 1
ATOM 665 O O . TYR A 1 84 ? -9.797 3.421 4.216 1.00 97.69 84 TYR A O 1
ATOM 673 N N . TYR A 1 85 ? -8.072 4.836 3.994 1.00 98.19 85 TYR A N 1
ATOM 674 C CA . TYR A 1 85 ? -7.061 3.775 4.060 1.00 98.19 85 TYR A CA 1
ATOM 675 C C . TYR A 1 85 ? -7.059 3.042 5.401 1.00 98.19 85 TYR A C 1
ATOM 677 O O . TYR A 1 85 ? -6.910 1.818 5.444 1.00 98.19 85 TYR A O 1
ATOM 685 N N . GLU A 1 86 ? -7.256 3.776 6.495 1.00 98.12 86 GLU A N 1
ATOM 686 C CA . GLU A 1 86 ? -7.385 3.201 7.828 1.00 98.12 86 GLU A CA 1
ATOM 687 C C . GLU A 1 86 ? -8.594 2.264 7.921 1.00 98.12 86 GLU A C 1
ATOM 689 O O . GLU A 1 86 ? -8.447 1.130 8.384 1.00 98.12 86 GLU A O 1
ATOM 694 N N . ALA A 1 87 ? -9.758 2.702 7.434 1.00 98.25 87 ALA A N 1
ATOM 695 C CA . ALA A 1 87 ? -10.970 1.892 7.421 1.00 98.25 87 ALA A CA 1
ATOM 696 C C . ALA A 1 87 ? -10.780 0.603 6.609 1.00 98.25 87 ALA A C 1
ATOM 698 O O . ALA A 1 87 ? -11.072 -0.480 7.116 1.00 98.25 87 ALA A O 1
ATOM 699 N N . VAL A 1 88 ? -10.204 0.691 5.402 1.00 98.38 88 VAL A N 1
ATOM 700 C CA . VAL A 1 88 ? -9.931 -0.484 4.554 1.00 98.38 88 VAL A CA 1
ATOM 701 C C . VAL A 1 88 ? -9.035 -1.496 5.271 1.00 98.38 88 VAL A C 1
ATOM 703 O O . VAL A 1 88 ? -9.332 -2.690 5.272 1.00 98.38 88 VAL A O 1
ATOM 706 N N . LEU A 1 89 ? -7.945 -1.048 5.900 1.00 98.25 89 LEU A N 1
ATOM 707 C CA . LEU A 1 89 ? -7.034 -1.948 6.613 1.00 98.25 89 LEU A CA 1
ATOM 708 C C . LEU A 1 89 ? -7.723 -2.628 7.806 1.00 98.25 89 LEU A C 1
ATOM 710 O O . LEU A 1 89 ? -7.564 -3.836 7.990 1.00 98.25 89 LEU A O 1
ATOM 714 N N . ILE A 1 90 ? -8.521 -1.881 8.577 1.00 98.12 90 ILE A N 1
ATOM 715 C CA . ILE A 1 90 ? -9.279 -2.411 9.721 1.00 98.12 90 ILE A CA 1
ATOM 716 C C . ILE A 1 90 ? -10.321 -3.441 9.264 1.00 98.12 90 ILE A C 1
ATOM 718 O O . ILE A 1 90 ? -10.397 -4.529 9.836 1.00 98.12 90 ILE A O 1
ATOM 722 N N . GLU A 1 91 ? -11.104 -3.133 8.228 1.00 97.50 91 GLU A N 1
ATOM 723 C CA . GLU A 1 91 ? -12.146 -4.024 7.696 1.00 97.50 91 GLU A CA 1
ATOM 724 C C . GLU A 1 91 ? -11.573 -5.336 7.149 1.00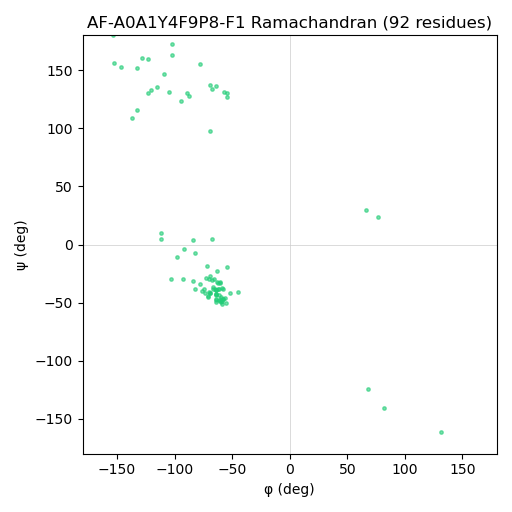 97.50 91 GLU A C 1
ATOM 726 O O . GLU A 1 91 ? -12.203 -6.388 7.265 1.00 97.50 91 GLU A O 1
ATOM 731 N N . GLN A 1 92 ? -10.360 -5.290 6.594 1.00 96.88 92 GLN A N 1
ATOM 732 C CA . GLN A 1 92 ? -9.648 -6.468 6.095 1.00 96.88 92 GLN A CA 1
ATOM 733 C C . GLN A 1 92 ? -8.871 -7.222 7.190 1.00 96.88 92 GLN A C 1
ATOM 735 O O . GLN A 1 92 ? -8.179 -8.197 6.892 1.00 96.88 92 GLN A O 1
ATOM 740 N N . GLY A 1 93 ? -8.971 -6.798 8.456 1.00 94.69 93 GLY A N 1
ATOM 741 C CA . GLY A 1 93 ? -8.313 -7.454 9.588 1.00 94.69 93 GLY A CA 1
ATOM 742 C C . GLY A 1 93 ? -6.786 -7.365 9.553 1.00 94.69 93 GLY A C 1
ATOM 743 O O . GLY A 1 93 ? -6.113 -8.289 10.020 1.00 94.69 93 GLY A O 1
ATOM 744 N N . CYS A 1 94 ? -6.248 -6.289 8.968 1.00 93.38 94 CYS A N 1
ATOM 745 C CA . CYS A 1 94 ? -4.816 -6.002 8.960 1.00 93.38 94 CYS A CA 1
ATOM 746 C C . CYS A 1 94 ? -4.365 -5.516 10.342 1.00 93.38 94 CYS A C 1
ATOM 748 O O . CYS A 1 94 ? -5.052 -4.672 10.951 1.00 93.38 94 CYS A O 1
#

Foldseek 3Di:
DDDLVLLVVCVVVVQWAWAADPPAGFTWIDHHPDTDRFDDPVGRHDGRVRCPVVDPPVVVSVSVVVVLVCLVVVPDPSVVVSVVNVVSSVVVVD

Radius of gyration: 12.5 Å; Cα contacts (8 Å, |Δi|>4): 113; chains: 1; bounding box: 27×29×29 Å

Nearest PDB structures (foldseek):
  6k9c-assembly1_A  TM=5.139E-01  e=8.507E+00  Nitratiruptor phage NrS-1
  3wvb-assembly1_B  TM=3.048E-01  e=4.491E+00  Methanocaldococcus jannaschii DSM 2661

Solvent-accessible surface area (backbone atoms only — not comparable to full-atom values): 5237 Å² total; per-residue (Å²): 132,84,46,74,66,31,51,53,44,20,44,75,73,59,52,34,38,69,36,64,38,93,86,54,74,14,39,21,42,28,45,80,94,50,69,45,81,42,89,45,91,68,24,50,87,24,51,37,72,54,38,63,70,73,45,59,68,69,57,55,54,48,36,47,48,50,49,54,52,44,26,65,65,67,45,78,86,35,33,64,60,42,50,51,46,42,49,50,38,54,77,71,72,58